Protein AF-A0A948BWL9-F1 (afdb_monomer_lite)

pLDDT: mean 72.23, std 20.87, range [37.28, 97.5]

Structure (mmCIF, N/CA/C/O backbone):
data_AF-A0A948BWL9-F1
#
_entry.id   AF-A0A948BWL9-F1
#
loop_
_atom_site.group_PDB
_atom_site.id
_atom_site.type_symbol
_atom_site.label_atom_id
_atom_site.label_alt_id
_atom_site.label_comp_id
_atom_site.label_asym_id
_atom_site.label_entity_id
_atom_site.label_seq_id
_atom_site.pdbx_PDB_ins_code
_atom_site.Cartn_x
_atom_site.Cartn_y
_atom_site.Cartn_z
_atom_site.occupancy
_atom_site.B_iso_or_equiv
_atom_site.auth_seq_id
_atom_site.auth_comp_id
_atom_site.auth_asym_id
_atom_site.auth_atom_id
_atom_site.pdbx_PDB_model_num
ATOM 1 N N . MET A 1 1 ? -75.286 30.277 -21.105 1.00 37.28 1 MET A N 1
ATOM 2 C CA . MET A 1 1 ? -73.993 29.737 -21.584 1.00 37.28 1 MET A CA 1
ATOM 3 C C . MET A 1 1 ? -72.870 30.359 -20.758 1.00 37.28 1 MET A C 1
ATOM 5 O O . MET A 1 1 ? -72.892 31.567 -20.613 1.00 37.28 1 MET A O 1
ATOM 9 N N . LYS A 1 2 ? -71.974 29.508 -20.218 1.00 41.88 2 LYS A N 1
ATOM 10 C CA . LYS A 1 2 ? -70.571 29.717 -19.756 1.00 41.88 2 LYS A CA 1
ATOM 11 C C . LYS A 1 2 ? -70.278 30.940 -18.853 1.00 41.88 2 LYS A C 1
ATOM 13 O O . LYS A 1 2 ? -70.328 32.064 -19.319 1.00 41.88 2 LYS A O 1
ATOM 18 N N . LYS A 1 3 ? -70.064 30.789 -17.534 1.00 46.94 3 LYS A N 1
ATOM 19 C CA . LYS A 1 3 ? -68.882 30.237 -16.807 1.00 46.94 3 LYS A CA 1
ATOM 20 C C . LYS A 1 3 ? -67.543 30.875 -17.211 1.00 46.94 3 LYS A C 1
ATOM 22 O O . LYS A 1 3 ? -66.990 30.481 -18.227 1.00 46.94 3 LYS A O 1
ATOM 27 N N . LEU A 1 4 ? -67.032 31.763 -16.356 1.00 46.94 4 LEU A N 1
ATOM 28 C CA . LEU A 1 4 ? -65.626 32.098 -16.046 1.00 46.94 4 LEU A CA 1
ATOM 29 C C . LEU A 1 4 ? -65.729 33.199 -14.962 1.00 46.94 4 LEU A C 1
ATOM 31 O O . LEU A 1 4 ? -66.564 34.077 -15.102 1.00 46.94 4 LEU A O 1
ATOM 35 N N . SER A 1 5 ? -65.007 33.275 -13.856 1.00 49.62 5 SER A N 1
ATOM 36 C CA . SER A 1 5 ? -63.875 32.534 -13.334 1.00 49.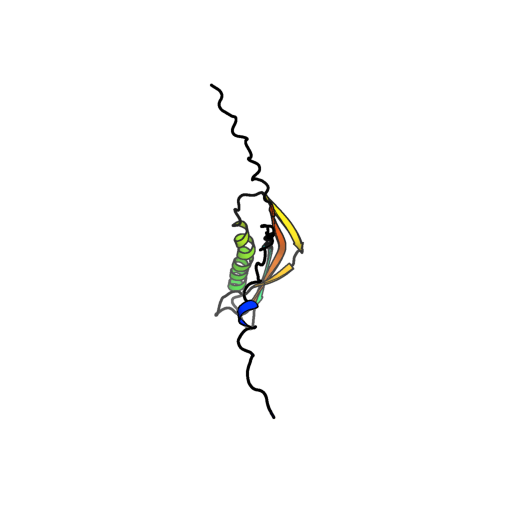62 5 SER A CA 1
ATOM 37 C C . SER A 1 5 ? -63.861 32.861 -11.831 1.00 49.62 5 SER A C 1
ATOM 39 O O . SER A 1 5 ? -63.606 33.999 -11.453 1.00 49.62 5 SER A O 1
ATOM 41 N N . LEU A 1 6 ? -64.238 31.908 -10.975 1.00 53.84 6 LEU A N 1
ATOM 42 C CA . LEU A 1 6 ? -64.257 32.064 -9.513 1.00 53.84 6 LEU A CA 1
ATOM 43 C C . LEU A 1 6 ? -63.298 31.023 -8.924 1.00 53.84 6 LEU A C 1
ATOM 45 O O . LEU A 1 6 ? -63.698 30.085 -8.248 1.00 53.84 6 LEU A O 1
ATOM 49 N N . LEU A 1 7 ? -62.028 31.128 -9.310 1.00 51.38 7 LEU A N 1
ATOM 50 C CA . LEU A 1 7 ? -60.959 30.186 -8.966 1.00 51.38 7 LEU A CA 1
ATOM 51 C C . LEU A 1 7 ? -59.658 30.960 -8.724 1.00 51.38 7 LEU A C 1
ATOM 53 O O . LEU A 1 7 ? -58.657 30.740 -9.389 1.00 51.38 7 LEU A O 1
ATOM 57 N N . ILE A 1 8 ? -59.680 31.928 -7.808 1.00 54.81 8 ILE A N 1
ATOM 58 C CA . ILE A 1 8 ? -58.440 32.570 -7.329 1.00 54.81 8 ILE A CA 1
ATOM 59 C C . ILE A 1 8 ? -58.307 32.461 -5.800 1.00 54.81 8 ILE A C 1
ATOM 61 O O . ILE A 1 8 ? -57.217 32.616 -5.263 1.00 54.81 8 ILE A O 1
ATOM 65 N N . LEU A 1 9 ? -59.368 32.082 -5.078 1.00 47.38 9 LEU A N 1
ATOM 66 C CA . LEU A 1 9 ? -59.349 32.071 -3.613 1.00 47.38 9 LEU A CA 1
ATOM 67 C C . LEU A 1 9 ? -58.953 30.756 -2.897 1.00 47.38 9 LEU A C 1
ATOM 69 O O . LEU A 1 9 ? -58.630 30.860 -1.718 1.00 47.38 9 LEU A O 1
ATOM 73 N N . PRO A 1 10 ? -58.900 29.543 -3.501 1.00 48.34 10 PRO A N 1
ATOM 74 C CA . PRO A 1 10 ? -58.528 28.352 -2.729 1.00 48.34 10 PRO A CA 1
ATOM 75 C C . PRO A 1 10 ? -57.014 28.071 -2.707 1.00 48.34 10 PRO A C 1
ATOM 77 O O . PRO A 1 10 ? -56.578 27.222 -1.941 1.00 48.34 10 PRO A O 1
ATOM 80 N N . ILE A 1 11 ? -56.200 28.766 -3.514 1.00 49.97 11 ILE A N 1
ATOM 81 C CA . ILE A 1 11 ? -54.765 28.444 -3.675 1.00 49.97 11 ILE A CA 1
ATOM 82 C C . ILE A 1 11 ? -53.906 29.051 -2.549 1.00 49.97 11 ILE A C 1
ATOM 84 O O . ILE A 1 11 ? -52.842 28.532 -2.226 1.00 49.97 11 ILE A O 1
ATOM 88 N N . LEU A 1 12 ? -54.380 30.109 -1.884 1.00 47.91 12 LEU A N 1
ATOM 89 C CA . LEU A 1 12 ? -53.647 30.759 -0.788 1.00 47.91 12 LEU A CA 1
ATOM 90 C C . LEU A 1 12 ? -53.770 30.039 0.565 1.00 47.91 12 LEU A C 1
ATOM 92 O O . LEU A 1 12 ? -53.003 30.343 1.473 1.00 47.91 12 LEU A O 1
ATOM 96 N N . LEU A 1 13 ? -54.685 29.072 0.708 1.00 46.81 13 LEU A N 1
ATOM 97 C CA . LEU A 1 13 ? -54.887 28.353 1.974 1.00 46.81 13 LEU A CA 1
ATOM 98 C C . LEU A 1 13 ? -54.080 27.044 2.078 1.00 46.81 13 LEU A C 1
ATOM 100 O O . LEU A 1 13 ? -54.077 26.409 3.127 1.00 46.81 13 LEU A O 1
ATOM 104 N N . SER A 1 14 ? -53.370 26.643 1.019 1.00 46.41 14 SER A N 1
ATOM 105 C CA . SER A 1 14 ? -52.566 25.408 0.993 1.00 46.41 14 SER A CA 1
ATOM 106 C C . SER A 1 14 ? -51.121 25.592 1.477 1.00 46.41 14 SER A C 1
ATOM 108 O O . SER A 1 14 ? -50.409 24.609 1.635 1.00 46.41 14 SER A O 1
ATOM 110 N N . LEU A 1 15 ? -50.673 26.829 1.717 1.00 49.19 15 LEU A N 1
ATOM 111 C CA . LEU A 1 15 ? -49.277 27.151 2.060 1.00 49.19 15 LEU A CA 1
ATOM 112 C C . LEU A 1 15 ? -48.961 27.113 3.568 1.00 49.19 15 LEU A C 1
ATOM 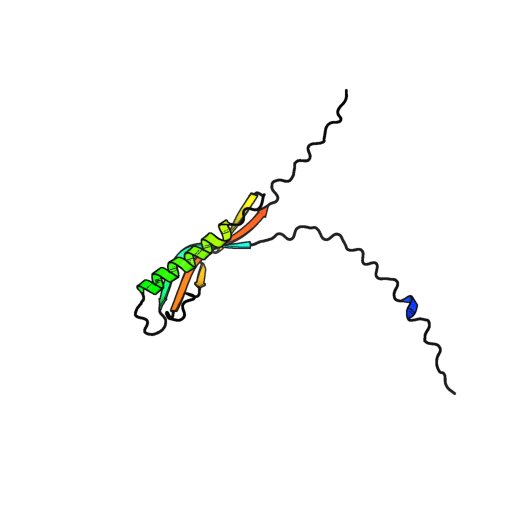114 O O . LEU A 1 15 ? -47.864 27.487 3.967 1.00 49.19 15 LEU A O 1
ATOM 118 N N . LEU A 1 16 ? -49.897 26.670 4.414 1.00 52.12 16 LEU A N 1
ATOM 119 C CA . LEU A 1 16 ? -49.776 26.745 5.879 1.00 52.12 16 LEU A CA 1
ATOM 120 C C . LEU A 1 16 ? -49.617 25.396 6.597 1.00 52.12 16 LEU A C 1
ATOM 122 O O . LEU A 1 16 ? -49.707 25.353 7.821 1.00 52.12 16 LEU A O 1
ATOM 126 N N . ILE A 1 17 ? -49.357 24.296 5.882 1.00 53.16 17 ILE A N 1
ATOM 127 C CA . ILE A 1 17 ? -49.183 22.975 6.510 1.00 53.16 17 ILE A CA 1
ATOM 128 C C . ILE A 1 17 ? -47.957 22.259 5.934 1.00 53.16 17 ILE A C 1
ATOM 130 O O . ILE A 1 17 ? -48.072 21.287 5.198 1.00 53.16 17 ILE A O 1
ATOM 134 N N . SER A 1 18 ? -46.778 22.736 6.323 1.00 46.41 18 SER A N 1
ATOM 135 C CA . SER A 1 18 ? -45.547 21.937 6.363 1.00 46.41 18 SER A CA 1
ATOM 136 C C . SER A 1 18 ? -44.744 22.358 7.592 1.00 46.41 18 SER A C 1
ATOM 138 O O . SER A 1 18 ? -43.626 22.849 7.499 1.00 46.41 18 SER A O 1
ATOM 140 N N . ALA A 1 19 ? -45.346 22.204 8.774 1.00 48.62 19 ALA A N 1
ATOM 141 C CA . ALA A 1 19 ? -44.562 22.014 9.986 1.00 48.62 19 ALA A CA 1
ATOM 142 C C . ALA A 1 19 ? -44.050 20.570 9.943 1.00 48.62 19 ALA A C 1
ATOM 144 O O . ALA A 1 19 ? -44.634 19.670 10.545 1.00 48.62 19 ALA A O 1
ATOM 145 N N . GLU A 1 20 ? -43.005 20.330 9.154 1.00 49.94 20 GLU A N 1
ATOM 146 C CA . GLU A 1 20 ? -42.200 19.134 9.337 1.00 49.94 20 GLU A CA 1
ATOM 147 C C . GLU A 1 20 ? -41.515 19.310 10.685 1.00 49.94 20 GLU A C 1
ATOM 149 O O . GLU A 1 20 ? -40.576 20.089 10.844 1.00 49.94 20 GLU A O 1
ATOM 154 N N . ALA A 1 21 ? -42.064 18.633 11.691 1.00 47.75 21 ALA A N 1
ATOM 155 C CA . ALA A 1 21 ? -41.302 18.275 12.862 1.00 47.75 21 ALA A CA 1
A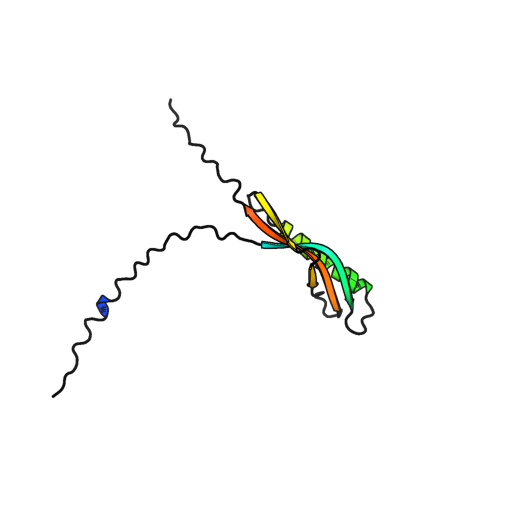TOM 156 C C . ALA A 1 21 ? -40.040 17.593 12.335 1.00 47.75 21 ALA A C 1
ATOM 158 O O . ALA A 1 21 ? -40.099 16.458 11.859 1.00 47.75 21 ALA A O 1
ATOM 159 N N . THR A 1 22 ? -38.919 18.312 12.354 1.00 48.75 22 THR A N 1
ATOM 160 C CA . THR A 1 22 ? -37.601 17.714 12.225 1.00 48.75 22 THR A CA 1
ATOM 161 C C . THR A 1 22 ? -37.506 16.744 13.384 1.00 48.75 22 THR A C 1
ATOM 163 O O . THR A 1 22 ? -37.256 17.141 14.523 1.00 48.75 22 THR A O 1
ATOM 166 N N . ALA A 1 23 ? -37.843 15.487 13.103 1.00 47.28 23 ALA A N 1
ATOM 167 C CA . ALA A 1 23 ? -37.512 14.380 13.961 1.00 47.28 23 ALA A CA 1
ATOM 168 C C . ALA A 1 23 ? -36.025 14.540 14.250 1.00 47.28 23 ALA A C 1
ATOM 170 O O . ALA A 1 23 ? -35.224 14.642 13.319 1.00 47.28 23 ALA A O 1
ATOM 171 N N . ASP A 1 24 ? -35.716 14.676 15.532 1.00 46.62 24 ASP A N 1
ATOM 172 C CA . ASP A 1 24 ? -34.373 14.667 16.079 1.00 46.62 24 ASP A CA 1
ATOM 173 C C . ASP A 1 24 ? -33.725 13.369 15.577 1.00 46.62 24 ASP A C 1
ATOM 175 O O . ASP A 1 24 ? -33.971 12.278 16.098 1.00 46.62 24 ASP A O 1
ATOM 179 N N . ALA A 1 25 ? -33.035 13.453 14.439 1.00 44.41 25 ALA A N 1
ATOM 180 C CA . ALA A 1 25 ? -32.272 12.340 13.920 1.00 44.41 25 ALA A CA 1
ATOM 181 C C . ALA A 1 25 ? -31.183 12.093 14.964 1.00 44.41 25 ALA A C 1
ATOM 183 O O . ALA A 1 25 ? -30.510 13.055 15.344 1.00 44.41 25 ALA A O 1
ATOM 184 N N . PRO A 1 26 ? -31.010 10.859 15.468 1.00 45.06 26 PRO A N 1
ATOM 185 C CA . PRO A 1 26 ? -29.952 10.602 16.425 1.00 45.06 26 PRO A CA 1
ATOM 186 C C . PRO A 1 26 ? -28.626 11.024 15.788 1.00 45.06 26 PRO A C 1
ATOM 188 O O . PRO A 1 26 ? -28.222 10.502 14.747 1.00 45.06 26 PRO A O 1
ATOM 191 N N . ALA A 1 27 ? -27.992 12.026 16.396 1.00 50.16 27 ALA A N 1
ATOM 192 C CA . ALA A 1 27 ? -26.615 12.383 16.124 1.00 50.16 27 ALA A CA 1
ATOM 193 C C . ALA A 1 27 ? -25.756 11.156 16.445 1.00 50.16 27 ALA A C 1
ATOM 195 O O . ALA A 1 27 ? -25.791 10.646 17.563 1.00 50.16 27 ALA A O 1
ATOM 196 N N . GLY A 1 28 ? -25.054 10.657 15.436 1.00 48.25 28 GLY A N 1
ATOM 197 C CA . GLY A 1 28 ? -24.273 9.430 15.524 1.00 48.25 28 GLY A CA 1
ATOM 198 C C . GLY A 1 28 ? -24.310 8.692 14.198 1.00 48.25 28 GLY A C 1
ATOM 199 O O . GLY A 1 28 ? -24.831 7.585 14.107 1.00 48.25 28 GLY A O 1
ATOM 200 N N . GLN A 1 29 ? -23.805 9.328 13.139 1.00 47.19 29 GLN A N 1
ATOM 201 C CA . GLN A 1 29 ? -23.338 8.538 12.009 1.00 47.19 29 GLN A CA 1
ATOM 202 C C . GLN A 1 29 ? -22.080 7.839 12.520 1.00 47.19 29 GLN A C 1
ATOM 204 O O . GLN A 1 29 ? -21.093 8.513 12.794 1.00 47.19 29 GLN A O 1
ATOM 209 N N . ASP A 1 30 ? -22.152 6.525 12.734 1.00 57.81 30 ASP A N 1
ATOM 210 C CA . ASP A 1 30 ? -20.978 5.697 13.003 1.00 57.81 30 ASP A CA 1
ATOM 211 C C . ASP A 1 30 ? -20.002 5.891 11.832 1.00 57.81 30 ASP A C 1
ATOM 213 O O . ASP A 1 30 ? -20.148 5.257 10.783 1.00 57.81 30 ASP A O 1
ATOM 217 N N . GLU A 1 31 ? -19.044 6.807 11.967 1.00 65.38 31 GLU A N 1
ATOM 218 C CA . GLU A 1 31 ? -18.036 7.036 10.941 1.00 65.38 31 GLU A CA 1
ATOM 219 C C . GLU A 1 31 ? -17.108 5.820 10.929 1.00 65.38 31 GLU A C 1
ATOM 221 O O . GLU A 1 31 ? -16.294 5.592 11.826 1.00 65.38 31 GLU A O 1
ATOM 226 N N . THR A 1 32 ? -17.327 4.946 9.947 1.00 71.62 32 THR A N 1
ATOM 227 C CA . THR A 1 32 ? -16.493 3.769 9.726 1.00 71.62 32 THR A CA 1
ATOM 228 C C . THR A 1 32 ? -15.490 4.069 8.630 1.00 71.62 32 THR A C 1
ATOM 230 O O . THR A 1 32 ? -15.873 4.209 7.466 1.00 71.62 32 THR A O 1
ATOM 233 N N . GLU A 1 33 ? -14.210 4.102 8.981 1.00 80.94 33 GLU A N 1
ATOM 234 C CA . GLU A 1 33 ? -13.128 4.339 8.030 1.00 80.94 33 GLU A CA 1
ATOM 235 C C . GLU A 1 33 ? -12.448 3.023 7.635 1.00 80.94 33 GLU A C 1
ATOM 237 O O . GLU A 1 33 ? -12.283 2.115 8.455 1.00 80.94 33 GLU A O 1
ATOM 242 N N . LYS A 1 34 ? -12.064 2.895 6.360 1.00 86.38 34 LYS A N 1
ATOM 243 C CA . LYS A 1 34 ? -11.301 1.743 5.869 1.00 86.38 34 LYS A CA 1
ATOM 244 C C . LYS A 1 34 ? -9.814 2.020 5.962 1.00 86.38 34 LYS A C 1
ATOM 246 O O . LYS A 1 34 ? -9.356 3.005 5.409 1.00 86.38 34 LYS A O 1
ATOM 251 N N . VAL A 1 35 ? -9.075 1.097 6.561 1.00 88.19 35 VAL A N 1
ATOM 252 C CA . VAL A 1 35 ? -7.625 1.194 6.743 1.00 88.19 35 VAL A CA 1
ATOM 253 C C . VAL A 1 35 ? -6.946 -0.014 6.124 1.00 88.19 35 VAL A C 1
ATOM 255 O O . VAL A 1 35 ? -7.427 -1.139 6.264 1.00 88.19 35 VAL A O 1
ATOM 258 N N . PHE A 1 36 ? -5.804 0.205 5.477 1.00 91.56 36 PHE A N 1
ATOM 259 C CA . PHE A 1 36 ? -4.975 -0.862 4.929 1.00 91.56 36 PHE A CA 1
ATOM 260 C C . PHE A 1 36 ? -3.642 -0.922 5.664 1.00 91.56 36 PHE A C 1
ATOM 262 O O . PHE A 1 36 ? -2.931 0.074 5.734 1.00 91.56 36 PHE A O 1
ATOM 269 N N . ILE A 1 37 ? -3.283 -2.095 6.186 1.00 92.06 37 ILE A N 1
ATOM 270 C CA . ILE A 1 37 ? -1.942 -2.339 6.729 1.00 92.06 37 ILE A CA 1
ATOM 271 C C . ILE A 1 37 ? -1.179 -3.191 5.724 1.00 92.06 37 ILE A C 1
ATOM 273 O O . ILE A 1 37 ? -1.480 -4.371 5.531 1.00 92.06 37 ILE A O 1
ATOM 277 N N . VAL A 1 38 ? -0.197 -2.585 5.065 1.00 94.75 38 VAL A N 1
ATOM 278 C CA . VAL A 1 38 ? 0.612 -3.251 4.041 1.00 94.75 38 VAL A CA 1
ATOM 279 C C . VAL A 1 38 ? 1.617 -4.214 4.672 1.00 94.75 38 VAL A C 1
ATOM 281 O O . VAL A 1 38 ? 2.356 -3.853 5.584 1.00 94.75 38 VAL A O 1
ATOM 284 N N . SER A 1 39 ? 1.676 -5.432 4.134 1.00 94.50 39 SER A N 1
ATOM 285 C CA . SER A 1 39 ? 2.623 -6.489 4.519 1.00 94.50 39 SER A CA 1
ATOM 286 C C . SER A 1 39 ? 3.634 -6.833 3.419 1.00 94.50 39 SER A C 1
ATOM 288 O O . SER A 1 39 ? 4.669 -7.435 3.701 1.00 94.50 39 SER A O 1
ATOM 290 N N . GLY A 1 40 ? 3.374 -6.434 2.172 1.00 95.94 40 GLY A N 1
ATOM 291 C CA . GLY A 1 40 ? 4.284 -6.648 1.051 1.00 95.94 40 GLY A CA 1
ATOM 292 C C . GLY A 1 40 ? 3.908 -5.823 -0.173 1.00 95.94 40 GLY A C 1
ATOM 293 O O . GLY A 1 40 ? 2.831 -5.234 -0.232 1.00 95.94 40 GLY A O 1
ATOM 294 N N . TYR A 1 41 ? 4.807 -5.771 -1.153 1.00 97.06 41 TYR A N 1
ATOM 295 C CA . TYR A 1 41 ? 4.564 -5.091 -2.420 1.00 97.06 41 TYR A CA 1
ATOM 296 C C . TYR A 1 41 ? 5.424 -5.670 -3.543 1.00 97.06 41 TYR A C 1
ATOM 298 O O . TYR A 1 41 ? 6.513 -6.200 -3.302 1.00 97.06 41 TYR A O 1
ATOM 306 N N . ARG A 1 42 ? 4.948 -5.537 -4.780 1.00 96.12 42 ARG A N 1
ATOM 307 C CA . ARG A 1 42 ? 5.714 -5.839 -5.991 1.00 96.12 42 ARG A CA 1
ATOM 308 C C . ARG A 1 42 ? 5.438 -4.797 -7.061 1.00 96.12 42 ARG A C 1
ATOM 310 O O . ARG A 1 42 ? 4.305 -4.350 -7.222 1.00 96.12 42 ARG A O 1
ATOM 317 N N . TYR A 1 43 ? 6.478 -4.441 -7.795 1.00 95.75 43 TYR A N 1
ATOM 318 C CA . TYR A 1 43 ? 6.345 -3.659 -9.008 1.00 95.75 43 TYR A CA 1
ATOM 319 C C . TYR A 1 43 ? 6.165 -4.589 -10.212 1.00 95.75 43 TYR A C 1
ATOM 321 O O . TYR A 1 43 ? 6.958 -5.510 -10.408 1.00 95.75 43 TYR A O 1
ATOM 329 N N . GLU A 1 44 ? 5.134 -4.338 -11.014 1.00 94.06 44 GLU A N 1
ATOM 330 C CA . GLU A 1 44 ? 4.899 -4.991 -12.299 1.00 94.06 44 GLU A CA 1
ATOM 331 C C . GLU A 1 44 ? 5.238 -3.997 -13.424 1.00 94.06 44 GLU A C 1
ATOM 333 O O . GLU A 1 44 ? 4.474 -3.059 -13.671 1.00 94.06 44 GLU A O 1
ATOM 338 N N . PRO A 1 45 ? 6.404 -4.138 -14.090 1.00 92.38 45 PRO A N 1
ATOM 339 C CA . PRO A 1 45 ? 6.828 -3.202 -15.125 1.00 92.38 45 PRO A CA 1
ATOM 340 C C . PRO A 1 45 ? 5.893 -3.227 -16.335 1.00 92.38 45 PRO A C 1
ATOM 342 O O . PRO A 1 45 ? 5.517 -4.292 -16.821 1.00 92.38 45 PRO A O 1
ATOM 345 N N . GLY A 1 46 ? 5.577 -2.048 -16.868 1.00 88.19 46 GLY A N 1
ATOM 346 C CA . GLY A 1 46 ? 4.845 -1.903 -18.123 1.00 88.19 46 GLY A CA 1
ATOM 347 C C . GLY A 1 46 ? 5.791 -1.670 -19.302 1.00 88.19 46 GLY A C 1
ATOM 348 O O . GLY A 1 46 ? 6.696 -0.844 -19.217 1.00 88.19 46 GLY A O 1
ATOM 349 N N . GLY A 1 47 ? 5.563 -2.351 -20.428 1.00 83.75 47 GLY A N 1
ATOM 350 C CA . GLY A 1 47 ? 6.354 -2.170 -21.655 1.00 83.75 47 GLY A CA 1
ATOM 351 C C . GLY A 1 47 ? 7.841 -2.530 -21.499 1.00 83.75 47 GLY A C 1
ATOM 352 O O . GLY A 1 47 ? 8.202 -3.382 -20.693 1.00 83.75 47 GLY A O 1
ATOM 353 N N . ASP A 1 48 ? 8.715 -1.861 -22.259 1.00 76.44 48 ASP A N 1
ATOM 354 C CA . ASP A 1 48 ? 10.167 -2.129 -22.289 1.00 76.44 48 ASP A CA 1
ATOM 355 C C . ASP A 1 48 ? 10.961 -1.347 -21.218 1.00 76.44 48 ASP A C 1
ATOM 357 O O . ASP A 1 48 ? 12.080 -0.867 -21.447 1.00 76.44 48 ASP A O 1
ATOM 361 N N . VAL A 1 49 ? 10.381 -1.158 -20.032 1.00 76.25 49 VAL A N 1
ATOM 362 C CA . VAL A 1 49 ? 10.996 -0.357 -18.966 1.00 76.25 49 VAL A CA 1
ATOM 363 C C . VAL A 1 49 ? 12.179 -1.099 -18.340 1.00 76.25 49 VAL A C 1
ATOM 365 O O . VAL A 1 49 ? 12.034 -2.135 -17.701 1.00 76.25 49 VAL A O 1
ATOM 368 N N . LYS A 1 50 ? 13.374 -0.510 -18.467 1.00 77.12 50 LYS A N 1
ATOM 369 C CA . LYS A 1 50 ? 14.630 -1.050 -17.908 1.00 77.12 50 LYS A CA 1
ATOM 370 C C . LYS A 1 50 ? 14.912 -0.624 -16.463 1.00 77.12 50 LYS A C 1
ATOM 372 O O . LYS A 1 50 ? 15.850 -1.121 -15.853 1.00 77.12 50 LYS A O 1
ATOM 377 N N . GLN A 1 51 ? 14.140 0.318 -15.921 1.00 83.94 51 GLN A N 1
ATOM 378 C CA . GLN A 1 51 ? 14.365 0.916 -14.598 1.00 83.94 51 GLN A CA 1
ATOM 379 C C . GLN A 1 51 ? 13.561 0.189 -13.508 1.00 83.94 51 GLN A C 1
ATOM 381 O O . GLN A 1 51 ? 12.792 0.803 -12.768 1.00 83.94 51 GLN A O 1
ATOM 386 N N . THR A 1 52 ? 13.715 -1.133 -13.422 1.00 88.75 52 THR A N 1
ATOM 387 C CA . THR A 1 52 ? 12.967 -1.980 -12.477 1.00 88.75 52 THR A CA 1
ATOM 388 C C . THR A 1 52 ? 13.238 -1.613 -11.023 1.00 88.75 52 THR A C 1
ATOM 390 O O . THR A 1 52 ? 12.308 -1.582 -10.224 1.00 88.75 52 THR A O 1
ATOM 393 N N . ASP A 1 53 ? 14.478 -1.253 -10.692 1.00 92.12 53 ASP A N 1
ATOM 394 C CA . ASP A 1 53 ? 14.873 -0.911 -9.320 1.00 92.12 53 ASP A CA 1
ATOM 395 C C . ASP A 1 53 ? 14.230 0.401 -8.853 1.00 92.12 53 ASP A C 1
ATOM 397 O O . ASP A 1 53 ? 13.758 0.511 -7.720 1.00 92.12 53 ASP A O 1
ATOM 401 N N . VAL A 1 54 ? 14.151 1.388 -9.752 1.00 92.06 54 VAL A N 1
ATOM 402 C CA . VAL A 1 54 ? 13.465 2.663 -9.493 1.00 92.06 54 VAL A CA 1
ATOM 403 C C . VAL A 1 54 ? 11.972 2.415 -9.283 1.00 92.06 54 VAL A C 1
ATOM 405 O O . VAL A 1 54 ? 11.393 2.950 -8.338 1.00 92.06 54 VAL A O 1
ATOM 408 N N . GLY A 1 55 ? 11.362 1.565 -10.115 1.00 93.50 55 GLY A N 1
ATOM 409 C CA . GLY A 1 55 ? 9.953 1.191 -9.979 1.00 93.50 55 GLY A CA 1
ATOM 410 C C . GLY A 1 55 ? 9.658 0.445 -8.689 1.00 93.50 55 GLY A C 1
ATOM 411 O O . GLY A 1 55 ? 8.705 0.790 -7.996 1.00 93.50 55 GLY A O 1
ATOM 412 N N . GLN A 1 56 ? 10.519 -0.494 -8.301 1.00 95.06 56 GLN A N 1
ATOM 413 C CA . GLN A 1 56 ? 10.387 -1.220 -7.041 1.00 95.06 56 GLN A CA 1
ATOM 414 C C . GLN A 1 56 ? 10.502 -0.281 -5.832 1.00 95.06 56 GLN A C 1
ATOM 416 O O . GLN A 1 56 ? 9.691 -0.367 -4.911 1.00 95.06 56 GLN A O 1
ATOM 421 N N . SER A 1 57 ? 11.463 0.646 -5.841 1.00 94.69 57 SER A N 1
ATOM 422 C CA . SER A 1 57 ? 11.645 1.630 -4.764 1.00 94.69 57 SER A CA 1
ATOM 423 C C . SER A 1 57 ? 10.440 2.570 -4.623 1.00 94.69 57 SER A C 1
ATOM 425 O O . SER A 1 57 ? 9.909 2.780 -3.525 1.00 94.69 57 SER A O 1
ATOM 427 N N . LEU A 1 58 ? 9.951 3.094 -5.751 1.00 94.69 58 LEU A N 1
ATOM 428 C CA . LEU A 1 58 ? 8.773 3.953 -5.772 1.00 94.69 58 LEU A CA 1
ATOM 429 C C . LEU A 1 58 ? 7.523 3.189 -5.323 1.00 94.69 58 LEU A C 1
ATOM 431 O O . LEU A 1 58 ? 6.770 3.694 -4.494 1.00 94.69 58 LEU A O 1
ATOM 435 N N . CYS A 1 59 ? 7.348 1.951 -5.785 1.00 95.56 59 CYS A N 1
ATOM 436 C CA . CYS A 1 59 ? 6.259 1.078 -5.361 1.00 95.56 59 CYS A CA 1
ATOM 437 C C . CYS A 1 59 ? 6.261 0.862 -3.839 1.00 95.56 59 CYS A C 1
ATOM 439 O O . CYS A 1 59 ? 5.236 1.060 -3.187 1.00 95.56 59 CYS A O 1
ATOM 441 N N . GLY A 1 60 ? 7.427 0.591 -3.243 1.00 95.00 60 GLY A N 1
ATOM 442 C CA . GLY A 1 60 ? 7.562 0.479 -1.788 1.00 95.00 60 GLY A CA 1
ATOM 443 C C . GLY A 1 60 ? 7.138 1.745 -1.044 1.00 95.00 60 GLY A C 1
ATOM 444 O O . GLY A 1 60 ? 6.446 1.668 -0.030 1.00 95.00 60 GLY A O 1
ATOM 445 N N . THR A 1 61 ? 7.479 2.916 -1.582 1.00 94.19 61 THR A N 1
ATOM 446 C CA . THR A 1 61 ? 7.086 4.211 -1.004 1.00 94.19 61 THR A CA 1
ATOM 447 C C . THR A 1 61 ? 5.570 4.414 -1.071 1.00 94.19 61 THR A C 1
ATOM 449 O O . THR A 1 61 ? 4.954 4.805 -0.079 1.00 94.19 61 THR A O 1
ATOM 452 N N . ARG A 1 62 ? 4.951 4.113 -2.221 1.00 93.25 62 ARG A N 1
ATOM 453 C CA . ARG A 1 62 ? 3.502 4.252 -2.439 1.00 93.25 62 ARG A CA 1
ATOM 454 C C . ARG A 1 62 ? 2.701 3.293 -1.561 1.00 93.25 62 ARG A C 1
ATOM 456 O O . ARG A 1 62 ? 1.752 3.729 -0.917 1.00 93.25 62 ARG A O 1
ATOM 463 N N . CYS A 1 63 ? 3.103 2.026 -1.477 1.00 94.00 63 CYS A N 1
ATOM 464 C CA . CYS A 1 63 ? 2.428 1.068 -0.608 1.00 94.00 63 CYS A CA 1
ATOM 465 C C . CYS A 1 63 ? 2.606 1.414 0.872 1.00 94.00 63 CYS A C 1
ATOM 467 O O . CYS A 1 63 ? 1.649 1.331 1.630 1.00 94.00 63 CYS A O 1
ATOM 469 N N . ASN A 1 64 ? 3.792 1.853 1.303 1.00 92.12 64 ASN A N 1
ATOM 470 C CA . ASN A 1 64 ? 3.991 2.223 2.704 1.00 92.12 64 ASN A CA 1
ATOM 471 C C . ASN A 1 64 ? 3.118 3.418 3.130 1.00 92.12 64 ASN A C 1
ATOM 473 O O . ASN A 1 64 ? 2.651 3.449 4.266 1.00 92.12 64 ASN A O 1
ATOM 477 N N . ALA A 1 65 ? 2.852 4.367 2.225 1.00 89.69 65 ALA A N 1
ATOM 478 C CA . ALA A 1 65 ? 1.970 5.503 2.503 1.00 89.69 65 ALA A CA 1
ATOM 479 C C . ALA A 1 65 ? 0.538 5.070 2.876 1.00 89.69 65 ALA A C 1
ATOM 481 O O . ALA A 1 65 ? -0.048 5.662 3.779 1.00 89.69 65 ALA A O 1
ATOM 482 N N . LEU A 1 66 ? 0.026 3.976 2.288 1.00 88.56 66 LEU A N 1
ATOM 483 C CA . LEU A 1 66 ? -1.300 3.434 2.627 1.00 88.56 66 LEU A CA 1
ATOM 484 C C . LEU A 1 66 ? -1.439 3.074 4.113 1.00 88.56 66 LEU A C 1
ATOM 486 O O . LEU A 1 66 ? -2.526 3.200 4.669 1.00 88.56 66 LEU A O 1
ATOM 490 N N . SER A 1 67 ? -0.351 2.640 4.755 1.00 83.44 67 SER A N 1
ATOM 491 C CA . SER A 1 67 ? -0.347 2.283 6.178 1.00 83.44 67 SER A CA 1
ATOM 492 C C . SER A 1 67 ? -0.250 3.502 7.106 1.00 83.44 67 SER A C 1
ATOM 494 O O . SER A 1 67 ? -0.621 3.404 8.273 1.00 83.44 67 SER A O 1
ATOM 496 N N . VAL A 1 68 ? 0.294 4.629 6.629 1.00 67.94 68 VAL A N 1
ATOM 497 C CA . VAL A 1 68 ? 0.607 5.810 7.458 1.00 67.94 68 VAL A CA 1
ATOM 498 C C . VAL A 1 68 ? -0.526 6.831 7.456 1.00 67.94 68 VAL A C 1
ATOM 500 O O . VAL A 1 68 ? -0.767 7.443 8.496 1.00 67.94 68 VAL A O 1
ATOM 503 N N . ASP A 1 69 ? -1.250 6.981 6.344 1.00 61.44 69 ASP A N 1
ATOM 504 C CA . ASP A 1 69 ? -2.326 7.976 6.221 1.00 61.44 69 ASP A CA 1
ATOM 505 C C . ASP A 1 69 ? -3.400 7.825 7.320 1.00 61.44 69 ASP A C 1
ATOM 507 O O . ASP A 1 69 ? -3.927 8.821 7.813 1.00 61.44 69 ASP A O 1
ATOM 511 N N . TYR A 1 70 ? -3.640 6.601 7.799 1.00 55.12 70 TYR A N 1
ATOM 512 C CA . TYR A 1 70 ? -4.697 6.292 8.769 1.00 55.12 70 TYR A CA 1
ATOM 513 C C . TYR A 1 70 ? -4.267 6.280 10.241 1.00 55.12 70 TYR A C 1
ATOM 515 O O . TYR A 1 70 ? -5.114 6.310 11.132 1.00 55.12 70 TYR A O 1
ATOM 523 N N . LEU A 1 71 ? -2.963 6.281 10.540 1.00 55.03 71 LEU A N 1
ATOM 524 C CA . LEU A 1 71 ? -2.493 6.421 11.927 1.00 55.03 71 LEU A CA 1
ATOM 525 C C . LEU A 1 71 ? -2.716 7.843 12.482 1.00 55.03 71 LEU A C 1
ATOM 527 O O . LEU A 1 71 ? -2.528 8.065 13.676 1.00 55.03 71 LEU A O 1
ATOM 531 N N . ASN A 1 72 ? -3.140 8.791 11.637 1.00 52.69 72 ASN A N 1
ATOM 532 C CA . ASN A 1 72 ? -3.434 10.176 12.010 1.00 52.69 72 ASN A CA 1
ATOM 533 C C . ASN A 1 72 ? -4.843 10.406 12.587 1.00 52.69 72 ASN A C 1
ATOM 535 O O . ASN A 1 72 ? -5.162 11.542 12.936 1.00 52.69 72 ASN A O 1
ATOM 539 N N . TYR A 1 73 ? -5.677 9.373 12.751 1.00 52.81 73 TYR A N 1
ATOM 540 C CA . TYR A 1 73 ? -6.945 9.500 13.480 1.00 52.81 73 TYR A CA 1
ATOM 541 C C . TYR A 1 73 ? -6.693 9.570 15.001 1.00 52.81 73 TYR A C 1
ATOM 543 O O . TYR A 1 73 ? -6.873 8.608 15.747 1.00 52.81 73 TYR A O 1
ATOM 551 N N . THR A 1 74 ? -6.237 10.725 15.490 1.00 54.25 74 THR A N 1
ATOM 552 C CA . THR A 1 74 ? -6.192 11.054 16.925 1.00 54.25 74 THR A CA 1
ATOM 553 C C . THR A 1 74 ? -7.476 11.762 17.340 1.00 54.25 74 THR A C 1
ATOM 555 O O . THR A 1 74 ? -7.454 12.925 17.744 1.00 54.25 74 THR A O 1
ATOM 558 N N . GLU A 1 75 ? -8.611 11.081 17.222 1.00 57.38 75 GLU A N 1
ATOM 559 C CA . GLU A 1 75 ? -9.844 11.565 17.838 1.00 57.38 75 GLU A CA 1
ATOM 560 C C . GLU A 1 75 ? -9.896 11.172 19.324 1.00 57.38 75 GLU A C 1
ATOM 562 O O . GLU A 1 75 ? -9.459 10.077 19.697 1.00 57.38 75 GLU A O 1
ATOM 567 N N . PRO A 1 76 ? -10.403 12.050 20.210 1.00 57.41 76 PRO A N 1
ATOM 568 C CA . PRO A 1 76 ? -10.587 11.719 21.616 1.00 57.41 76 PRO A CA 1
ATOM 569 C C . PRO A 1 76 ? -11.644 10.612 21.767 1.00 57.41 76 PRO A C 1
ATOM 571 O O . PRO A 1 76 ? -12.838 10.839 21.615 1.00 57.41 76 PRO A O 1
ATOM 574 N N . GLY A 1 77 ? -11.195 9.401 22.090 1.00 62.50 77 GLY A N 1
ATOM 575 C CA . GLY A 1 77 ? -12.037 8.211 22.201 1.00 62.50 77 GLY A CA 1
ATOM 576 C C . GLY A 1 77 ? -11.190 6.941 22.159 1.00 62.50 77 GLY A C 1
ATOM 577 O O . GLY A 1 77 ? -9.987 6.985 21.909 1.00 62.50 77 GLY A O 1
ATOM 578 N N . GLY A 1 78 ? -11.793 5.788 22.443 1.00 66.12 78 GLY A N 1
ATOM 579 C CA . GLY A 1 78 ? -11.118 4.503 22.252 1.00 66.12 78 GLY A CA 1
ATOM 580 C C . GLY A 1 78 ? -11.460 3.952 20.872 1.00 66.12 78 GLY A C 1
ATOM 581 O O . GLY A 1 78 ? -12.633 3.750 20.568 1.00 66.12 78 GLY A O 1
ATOM 582 N N . TRP A 1 79 ? -10.465 3.678 20.036 1.00 74.88 79 TRP A N 1
ATOM 583 C CA . TRP A 1 79 ? -10.682 3.119 18.701 1.00 74.88 79 TRP A CA 1
ATOM 584 C C . TRP A 1 79 ? -10.655 1.590 18.720 1.00 74.88 79 TRP A C 1
ATOM 586 O O . TRP A 1 79 ? -9.972 0.956 19.527 1.00 74.88 79 TRP A O 1
ATOM 596 N N . ARG A 1 80 ? -11.417 0.979 17.809 1.00 77.94 80 ARG A N 1
ATOM 597 C CA . ARG A 1 80 ? -11.378 -0.463 17.555 1.00 77.94 80 ARG A CA 1
ATOM 598 C C . ARG A 1 80 ? -11.141 -0.715 16.075 1.00 77.94 80 ARG A C 1
ATOM 600 O O . ARG A 1 80 ? -11.944 -0.297 15.248 1.00 77.94 80 ARG A O 1
ATOM 607 N N . MET A 1 81 ? -10.082 -1.458 15.764 1.00 84.88 81 MET A N 1
ATOM 608 C CA . MET A 1 81 ? -9.835 -1.990 14.423 1.00 84.88 81 MET A CA 1
ATOM 609 C C . MET A 1 81 ? -10.445 -3.384 14.295 1.00 84.88 81 MET A C 1
ATOM 611 O O . MET A 1 81 ? -10.197 -4.261 15.124 1.00 84.88 81 MET A O 1
ATOM 615 N N . ILE A 1 82 ? -11.236 -3.595 13.249 1.00 87.19 82 ILE A N 1
ATOM 616 C CA . ILE A 1 82 ? -11.837 -4.887 12.914 1.00 87.19 82 ILE A CA 1
ATOM 617 C C . ILE A 1 82 ? -11.241 -5.331 11.584 1.00 87.19 82 ILE A C 1
ATOM 619 O O . ILE A 1 82 ? -11.454 -4.666 10.575 1.00 87.19 82 ILE A O 1
ATOM 623 N N . LYS A 1 83 ? -10.496 -6.442 11.576 1.00 90.56 83 LYS A N 1
ATOM 624 C CA . LYS A 1 83 ? -9.950 -7.008 10.336 1.00 90.56 83 LYS A CA 1
ATOM 625 C C . LYS A 1 83 ? -11.096 -7.527 9.465 1.00 90.56 83 LYS A C 1
ATOM 627 O O . LYS A 1 83 ? -11.919 -8.310 9.934 1.00 90.56 83 LYS A O 1
ATOM 632 N N . VAL A 1 84 ? -11.134 -7.079 8.217 1.00 93.50 84 VAL A N 1
ATOM 633 C CA . VAL A 1 84 ? -12.151 -7.410 7.209 1.00 93.50 84 VAL A CA 1
ATOM 634 C C . VAL A 1 84 ? -11.619 -8.427 6.210 1.00 93.50 84 VAL A C 1
ATOM 636 O O . VAL A 1 84 ? -12.331 -9.362 5.853 1.00 93.50 84 VAL A O 1
ATOM 639 N N . ALA A 1 85 ? -10.370 -8.266 5.774 1.00 93.81 85 ALA A N 1
ATOM 640 C CA . ALA A 1 85 ? -9.730 -9.161 4.818 1.00 93.81 85 ALA A CA 1
ATOM 641 C C . ALA A 1 85 ? -8.236 -9.322 5.125 1.00 93.81 85 ALA A C 1
ATOM 643 O O . ALA A 1 85 ? -7.608 -8.429 5.692 1.00 93.81 85 ALA A O 1
ATOM 644 N N . ASP A 1 86 ? -7.686 -10.476 4.749 1.00 95.31 86 ASP A N 1
ATOM 645 C CA . ASP 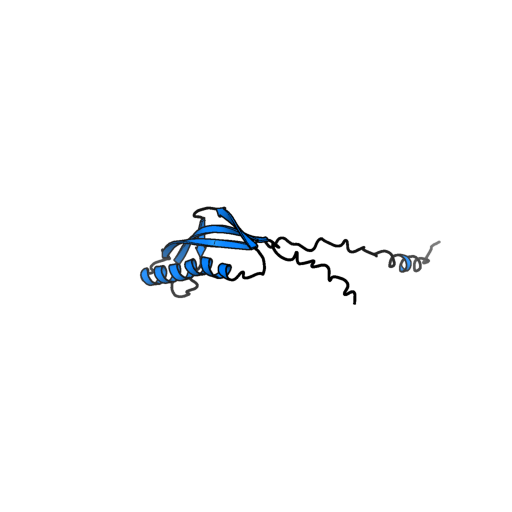A 1 86 ? -6.260 -10.801 4.837 1.00 95.31 86 ASP A CA 1
ATOM 646 C C . ASP A 1 86 ? -5.639 -10.765 3.438 1.00 95.31 86 ASP A C 1
ATOM 648 O O . ASP A 1 86 ? -6.253 -11.271 2.494 1.00 95.31 86 ASP A O 1
ATOM 652 N N . LYS A 1 87 ? -4.429 -10.205 3.316 1.00 94.44 87 LYS A N 1
ATOM 653 C CA . LYS A 1 87 ? -3.595 -10.266 2.095 1.00 94.44 87 LYS A CA 1
ATOM 654 C C . LYS A 1 87 ? -4.314 -9.855 0.805 1.00 94.44 87 LYS A C 1
ATOM 656 O O . LYS A 1 87 ? -4.135 -10.467 -0.248 1.00 94.44 87 LYS A O 1
ATOM 661 N N . ARG A 1 88 ? -5.129 -8.808 0.873 1.00 95.56 88 ARG A N 1
ATOM 662 C CA . ARG A 1 88 ? -5.771 -8.213 -0.295 1.00 95.56 88 ARG A CA 1
ATO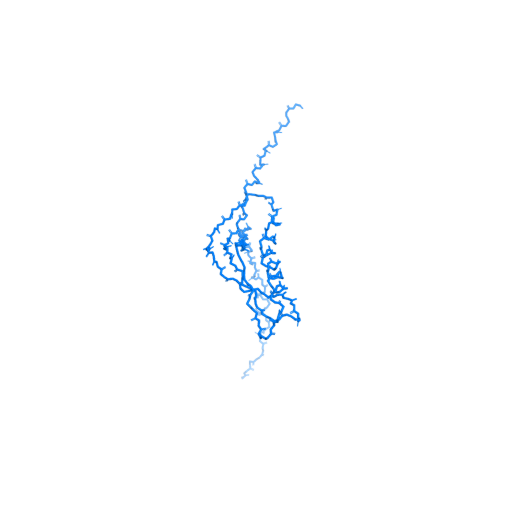M 663 C C . ARG A 1 88 ? -4.710 -7.593 -1.202 1.00 95.56 88 ARG A C 1
ATOM 665 O O . ARG A 1 88 ? -3.861 -6.845 -0.726 1.00 95.56 88 ARG A O 1
ATOM 672 N N . GLU A 1 89 ? -4.788 -7.875 -2.499 1.00 96.94 89 GLU A N 1
ATOM 673 C CA . GLU A 1 89 ? -3.983 -7.173 -3.499 1.00 96.94 89 GLU A CA 1
ATOM 674 C C . GLU A 1 89 ? -4.668 -5.860 -3.893 1.00 96.94 89 GLU A C 1
ATOM 676 O O . GLU A 1 89 ? -5.864 -5.832 -4.201 1.00 96.94 89 GLU A O 1
ATOM 681 N N . LEU A 1 90 ? -3.912 -4.767 -3.848 1.00 95.12 90 LEU A N 1
ATOM 682 C CA . LEU A 1 90 ? -4.339 -3.427 -4.224 1.00 95.12 90 LEU A CA 1
ATOM 683 C C . LEU A 1 90 ? -3.417 -2.913 -5.323 1.00 95.12 90 LEU A C 1
ATOM 685 O O . LEU A 1 90 ? -2.209 -2.811 -5.112 1.00 95.12 90 LEU A O 1
ATOM 689 N N . THR A 1 91 ? -3.986 -2.554 -6.467 1.00 96.31 91 THR A N 1
ATOM 690 C CA . THR A 1 91 ? -3.250 -1.862 -7.526 1.00 96.31 91 THR A CA 1
ATOM 691 C C . THR A 1 91 ? -3.174 -0.376 -7.195 1.00 96.31 91 THR A C 1
ATOM 693 O O . THR A 1 91 ? -4.197 0.280 -6.992 1.00 96.31 91 THR A O 1
ATOM 696 N N . VAL A 1 92 ? -1.957 0.154 -7.132 1.00 93.00 92 VAL A N 1
ATOM 697 C CA . VAL A 1 92 ? -1.656 1.552 -6.829 1.00 93.00 92 VAL A CA 1
ATOM 698 C C . VAL A 1 92 ? -0.828 2.136 -7.962 1.00 93.00 92 VAL A C 1
ATOM 700 O O . VAL A 1 92 ? 0.157 1.547 -8.408 1.00 93.00 92 VAL A O 1
ATOM 703 N N . ASP A 1 93 ? -1.213 3.329 -8.404 1.00 90.19 93 ASP A N 1
ATOM 704 C CA . ASP A 1 93 ? -0.459 4.066 -9.410 1.00 90.19 93 ASP A CA 1
ATOM 705 C C . ASP A 1 93 ? 0.874 4.573 -8.829 1.00 90.19 93 ASP A C 1
ATOM 707 O O . ASP A 1 93 ? 0.950 5.087 -7.697 1.00 90.19 93 ASP A O 1
ATOM 711 N N . LEU A 1 94 ? 1.941 4.435 -9.619 1.00 89.69 94 LEU A N 1
ATOM 712 C CA . LEU A 1 94 ? 3.269 4.948 -9.281 1.00 89.69 94 LEU A CA 1
ATOM 713 C C . LEU A 1 94 ? 3.313 6.483 -9.219 1.00 89.69 94 LEU A C 1
ATOM 715 O O . LEU A 1 94 ? 4.218 7.043 -8.603 1.00 89.69 94 LEU A O 1
ATOM 719 N N . ASN A 1 95 ? 2.348 7.156 -9.839 1.00 88.12 95 ASN A N 1
ATOM 720 C CA . ASN A 1 95 ? 2.254 8.591 -10.070 1.00 88.12 95 ASN A CA 1
ATOM 721 C C . ASN A 1 95 ? 3.525 9.154 -10.718 1.00 88.12 95 ASN A C 1
ATOM 723 O O . ASN A 1 95 ? 4.014 10.220 -10.340 1.00 88.12 95 ASN A O 1
ATOM 727 N N . ASN A 1 96 ? 4.086 8.424 -11.687 1.00 86.44 96 ASN A N 1
ATOM 728 C CA . ASN A 1 96 ? 5.306 8.813 -12.384 1.00 86.44 96 ASN A CA 1
ATOM 729 C C . ASN A 1 96 ? 5.101 8.778 -13.907 1.00 86.44 96 ASN A C 1
ATOM 731 O O . ASN A 1 96 ? 4.984 7.698 -14.480 1.00 86.44 96 ASN A O 1
ATOM 735 N N . PRO A 1 97 ? 5.119 9.935 -14.593 1.00 87.88 97 PRO A N 1
ATOM 736 C CA . PRO A 1 97 ? 4.872 9.993 -16.034 1.00 87.88 97 PRO A CA 1
ATOM 737 C C . PRO A 1 97 ? 6.002 9.389 -16.885 1.00 87.88 97 PRO A C 1
ATOM 739 O O . PRO A 1 97 ? 5.821 9.186 -18.082 1.00 87.88 97 PRO A O 1
ATOM 742 N N . PHE A 1 98 ? 7.169 9.115 -16.299 1.00 88.19 98 PHE A N 1
ATOM 743 C CA . PHE A 1 98 ? 8.340 8.576 -16.995 1.00 88.19 98 PHE A CA 1
ATOM 744 C C . PHE A 1 98 ? 8.574 7.089 -16.715 1.00 88.19 98 PHE A C 1
ATOM 746 O O . PHE A 1 98 ? 9.533 6.514 -17.233 1.00 88.19 98 PHE A O 1
ATOM 753 N N . LEU A 1 99 ? 7.730 6.468 -15.886 1.00 89.00 99 LEU A N 1
ATOM 754 C CA . LEU A 1 99 ? 7.888 5.087 -15.460 1.00 89.00 99 LEU A CA 1
ATOM 755 C C . LEU A 1 99 ? 6.558 4.345 -15.589 1.00 89.00 99 LEU A C 1
ATOM 757 O O . LEU A 1 99 ? 5.637 4.568 -14.812 1.00 89.00 99 LEU A O 1
ATOM 761 N N . ALA A 1 100 ? 6.469 3.476 -16.595 1.00 89.06 100 ALA A N 1
ATOM 762 C CA . ALA A 1 100 ? 5.267 2.702 -16.876 1.00 89.06 100 ALA A CA 1
ATOM 763 C C . ALA A 1 100 ? 5.238 1.403 -16.069 1.00 89.06 100 ALA A C 1
ATOM 765 O O . ALA A 1 100 ? 6.234 0.686 -16.015 1.00 89.06 100 ALA A O 1
ATOM 766 N N . GLY A 1 101 ? 4.076 1.063 -15.527 1.00 90.19 101 GLY A N 1
ATOM 767 C CA . GLY A 1 101 ? 3.849 -0.159 -14.766 1.00 90.19 101 GLY A CA 1
ATOM 768 C C . GLY A 1 101 ? 2.904 0.089 -13.604 1.00 90.19 101 GLY A C 1
ATOM 769 O O . GLY A 1 101 ? 2.444 1.210 -13.389 1.00 90.19 101 GLY A O 1
ATOM 770 N N . GLU A 1 102 ? 2.640 -0.964 -12.849 1.00 93.06 102 GLU A N 1
ATOM 771 C CA . GLU A 1 102 ? 1.720 -0.938 -11.720 1.00 93.06 102 GLU A CA 1
ATOM 772 C C . GLU A 1 102 ? 2.431 -1.368 -10.444 1.00 93.06 102 GLU A C 1
ATOM 774 O O . GLU A 1 102 ? 3.351 -2.190 -10.452 1.00 93.06 102 GLU A O 1
ATOM 779 N N . CYS A 1 103 ? 2.009 -0.798 -9.322 1.00 95.44 103 CYS A N 1
ATOM 780 C CA . CYS A 1 103 ? 2.445 -1.249 -8.017 1.00 95.44 103 CYS A CA 1
ATOM 781 C C . CYS A 1 103 ? 1.336 -2.082 -7.384 1.00 95.44 103 CYS A C 1
ATOM 783 O O . CYS A 1 103 ? 0.226 -1.591 -7.192 1.00 95.44 103 CYS A O 1
ATOM 785 N N . ILE A 1 104 ? 1.636 -3.333 -7.048 1.00 97.38 104 ILE A N 1
ATOM 786 C CA . ILE A 1 104 ? 0.700 -4.205 -6.347 1.00 97.38 104 ILE A CA 1
ATOM 787 C C . ILE A 1 104 ? 1.099 -4.260 -4.877 1.00 97.38 104 ILE A C 1
ATOM 789 O O . ILE A 1 104 ? 2.155 -4.794 -4.531 1.00 97.38 104 ILE A O 1
ATOM 793 N N . CYS A 1 105 ? 0.248 -3.720 -4.011 1.00 96.81 105 CYS A N 1
ATOM 794 C CA . CYS A 1 105 ? 0.399 -3.776 -2.562 1.00 96.81 105 CYS A CA 1
ATOM 795 C C . CYS A 1 105 ? -0.396 -4.957 -2.002 1.00 96.81 105 CYS A C 1
ATOM 797 O O . CYS A 1 105 ? -1.567 -5.125 -2.330 1.00 96.81 105 CYS A O 1
ATOM 799 N N . VAL A 1 106 ? 0.210 -5.745 -1.117 1.00 97.50 106 VAL A N 1
ATOM 800 C CA . VAL A 1 106 ? -0.472 -6.795 -0.354 1.00 97.50 106 VAL A CA 1
ATOM 801 C C . VAL A 1 106 ? -0.764 -6.250 1.035 1.00 97.50 106 VAL A C 1
ATOM 803 O O . VAL A 1 106 ? 0.162 -5.949 1.793 1.00 97.50 106 VAL A O 1
ATOM 806 N N . ALA A 1 107 ? -2.042 -6.111 1.371 1.00 95.50 107 ALA A N 1
ATOM 807 C CA . ALA A 1 107 ? -2.473 -5.457 2.597 1.00 95.50 107 ALA A CA 1
ATOM 808 C C . ALA A 1 107 ? -3.618 -6.189 3.291 1.00 95.50 107 ALA A C 1
ATOM 810 O O . ALA A 1 107 ? -4.476 -6.802 2.660 1.00 95.50 107 ALA A O 1
ATOM 811 N N . ASP A 1 108 ? -3.657 -6.054 4.606 1.00 94.69 108 ASP A N 1
ATOM 812 C CA . ASP A 1 108 ? -4.821 -6.412 5.399 1.00 94.69 108 ASP A CA 1
ATOM 813 C C . ASP A 1 108 ? -5.795 -5.232 5.421 1.00 94.69 108 ASP A C 1
ATOM 815 O O . ASP A 1 108 ? -5.389 -4.098 5.676 1.00 94.69 108 ASP A O 1
ATOM 819 N N . GLU A 1 109 ? -7.074 -5.491 5.149 1.00 93.12 109 GLU A N 1
ATOM 820 C CA . GLU A 1 109 ? -8.135 -4.477 5.208 1.00 93.12 109 GLU A CA 1
ATOM 821 C C . GLU A 1 109 ? -8.759 -4.487 6.601 1.00 93.12 109 GLU A C 1
ATOM 823 O O . GLU A 1 109 ? -9.141 -5.542 7.114 1.00 93.12 109 GLU A O 1
ATOM 828 N N . TYR A 1 110 ? -8.909 -3.308 7.190 1.00 90.50 110 TYR A N 1
ATOM 829 C CA . TYR A 1 110 ? -9.561 -3.083 8.470 1.00 90.50 110 TYR A CA 1
ATOM 830 C C . TYR A 1 110 ? -10.670 -2.051 8.320 1.00 90.50 110 TYR A C 1
ATOM 832 O O . TYR A 1 110 ? -10.587 -1.142 7.499 1.00 90.50 110 TYR A O 1
ATOM 840 N N . ILE A 1 111 ? -11.686 -2.166 9.166 1.00 88.38 111 ILE A N 1
ATOM 841 C CA . ILE A 1 111 ? -12.607 -1.072 9.457 1.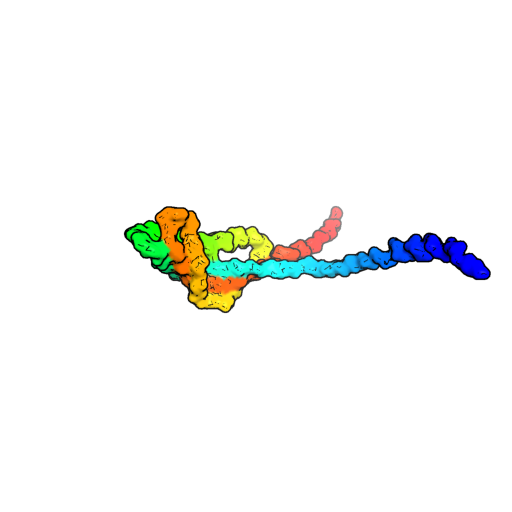00 88.38 111 ILE A CA 1
ATOM 842 C C . ILE A 1 111 ? -12.264 -0.537 10.842 1.00 88.38 111 ILE A C 1
ATOM 844 O O . ILE A 1 111 ? -12.208 -1.302 11.812 1.00 88.38 111 ILE A O 1
ATOM 848 N N . VAL A 1 112 ? -12.042 0.769 10.930 1.00 83.12 112 VAL A N 1
ATOM 849 C CA . VAL A 1 112 ? -11.899 1.498 12.187 1.00 83.12 112 VAL A CA 1
ATOM 850 C C . VAL A 1 112 ? -13.268 1.997 12.612 1.00 83.12 112 VAL A C 1
ATOM 852 O O . VAL A 1 112 ? -14.020 2.554 11.816 1.00 83.12 112 VAL A O 1
ATOM 855 N N . LYS A 1 113 ? -13.587 1.774 13.886 1.00 79.69 113 LYS A N 1
ATOM 856 C CA . LYS A 1 113 ? -14.710 2.412 14.567 1.00 79.69 113 LYS A CA 1
ATOM 857 C C . LYS A 1 113 ? -14.173 3.247 15.717 1.00 79.69 113 LYS A C 1
ATOM 859 O O . LYS A 1 113 ? -13.489 2.706 16.596 1.00 79.69 113 LYS A O 1
ATOM 864 N N . VAL A 1 114 ? -14.498 4.534 15.723 1.00 73.06 114 VAL A N 1
ATOM 865 C CA . VAL A 1 114 ? -14.277 5.401 16.880 1.00 73.06 114 VAL A CA 1
ATOM 866 C C . VAL A 1 114 ? -15.387 5.099 17.879 1.00 73.06 114 VAL A C 1
ATOM 868 O O . VAL A 1 114 ? -16.563 5.256 17.572 1.00 73.06 114 VAL A O 1
ATOM 871 N N . ASN A 1 115 ? -15.039 4.591 19.063 1.00 66.62 115 ASN A N 1
ATOM 872 C CA . ASN A 1 115 ? -16.019 4.476 20.136 1.00 66.62 115 ASN A CA 1
ATOM 873 C C . ASN A 1 115 ? -15.934 5.739 20.992 1.00 66.62 115 ASN A C 1
ATOM 875 O O . ASN A 1 115 ? -14.844 6.113 21.442 1.00 66.62 115 ASN A O 1
ATOM 879 N N . GLU A 1 116 ? -17.084 6.324 21.315 1.00 58.72 116 GLU A N 1
ATOM 880 C CA . GLU A 1 116 ? -17.221 7.358 22.344 1.00 58.72 116 GLU A CA 1
ATOM 881 C C . GLU A 1 116 ? -16.995 6.760 23.745 1.00 58.72 116 GLU A C 1
ATOM 883 O O . GLU A 1 116 ? -17.887 6.686 24.586 1.00 58.72 116 GLU A O 1
ATOM 888 N N . LEU A 1 117 ? -15.791 6.258 24.020 1.00 52.75 117 LEU A N 1
ATOM 889 C CA . LEU A 1 117 ? -15.510 5.597 25.294 1.00 52.75 117 LEU A CA 1
ATOM 890 C C . LEU A 1 117 ? -15.321 6.579 26.459 1.00 52.75 117 LEU A C 1
ATOM 892 O O . LEU A 1 117 ? -15.257 6.127 27.598 1.00 52.75 117 LEU A O 1
ATOM 896 N N . TYR A 1 118 ? -15.302 7.899 26.231 1.00 48.81 118 TYR A N 1
ATOM 897 C CA . TYR A 1 118 ? -15.150 8.881 27.310 1.00 48.81 118 TYR A CA 1
ATOM 898 C C . TYR A 1 118 ? -15.845 10.227 27.052 1.00 48.81 118 TYR A C 1
ATOM 900 O O . TYR A 1 118 ? -15.200 11.199 26.683 1.00 48.81 118 TYR A O 1
ATOM 908 N N . LEU A 1 119 ? -17.133 10.323 27.404 1.00 46.97 119 LEU A N 1
ATOM 909 C CA . LEU A 1 119 ? -17.758 11.574 27.879 1.00 46.97 119 LEU A CA 1
ATOM 910 C C . LEU A 1 119 ? -18.691 11.352 29.090 1.00 46.97 119 LEU A C 1
ATOM 912 O O . LEU A 1 119 ? -19.597 12.137 29.364 1.00 46.97 119 LEU A O 1
ATOM 916 N N . SER A 1 120 ? -18.449 10.312 29.898 1.00 46.41 120 SER A N 1
ATOM 917 C CA . SER A 1 120 ? -19.079 10.194 31.221 1.00 46.41 120 SER A CA 1
ATOM 918 C C . SER A 1 120 ? -18.264 10.933 32.288 1.00 46.41 120 SER A C 1
ATOM 920 O O . SER A 1 120 ? -17.708 10.326 33.200 1.00 46.41 120 SER A O 1
ATOM 922 N N . SER A 1 121 ? -18.223 12.262 32.210 1.00 48.28 121 SER A N 1
ATOM 923 C CA . SER A 1 121 ? -17.866 13.122 33.346 1.00 48.28 121 SER A CA 1
ATOM 924 C C . SER A 1 121 ? -19.059 13.987 33.758 1.00 48.28 121 SER A C 1
ATOM 926 O O . SER A 1 121 ? -18.964 15.197 33.948 1.00 48.28 121 SER A O 1
ATOM 928 N N . LYS A 1 122 ? -20.219 13.353 33.981 1.00 43.38 122 LYS A N 1
ATOM 929 C CA . LYS A 1 122 ? -21.224 13.927 34.886 1.00 43.38 122 LYS A CA 1
ATOM 930 C C . LYS A 1 122 ? -20.704 13.809 36.319 1.00 43.38 122 LYS A C 1
ATOM 932 O O . LYS A 1 122 ? -21.127 12.939 37.070 1.00 43.38 122 LYS A O 1
ATOM 937 N N . THR A 1 123 ? -19.799 14.701 36.703 1.00 41.81 123 THR A N 1
ATOM 938 C CA . THR A 1 123 ? -19.607 15.037 38.115 1.00 41.81 123 THR A CA 1
ATOM 939 C C . THR A 1 123 ? -20.787 15.930 38.507 1.00 41.81 123 THR A C 1
ATOM 941 O O . THR A 1 123 ? -20.863 17.058 38.011 1.00 41.81 123 THR A O 1
ATOM 944 N N . PRO A 1 124 ? -21.745 15.486 39.345 1.00 41.94 124 PRO A N 1
ATOM 945 C CA . PRO A 1 124 ? -22.726 16.406 39.895 1.00 41.94 124 PRO A CA 1
ATOM 946 C C . PRO A 1 124 ? -21.954 17.418 40.739 1.00 41.94 124 PRO A C 1
ATOM 948 O O . PRO A 1 124 ? -21.298 17.062 41.716 1.00 41.94 124 PRO A O 1
ATOM 951 N N . ARG A 1 125 ? -21.985 18.684 40.315 1.00 44.41 125 ARG A N 1
ATOM 952 C CA . ARG A 1 125 ? -21.447 19.805 41.082 1.00 44.41 125 ARG A CA 1
ATOM 953 C C . ARG A 1 125 ? -22.196 19.807 42.415 1.00 44.41 125 ARG A C 1
ATOM 955 O O . ARG A 1 125 ? -23.381 20.135 42.462 1.00 44.41 125 ARG A O 1
ATOM 962 N N . GLY A 1 126 ? -21.529 19.329 43.463 1.00 39.69 126 GLY A N 1
ATOM 963 C CA . GLY A 1 126 ? -22.050 19.356 44.820 1.00 39.69 126 GLY A CA 1
ATOM 964 C C . GLY A 1 126 ? -22.455 20.784 45.159 1.00 39.69 126 GLY A C 1
ATOM 965 O O . GLY A 1 126 ? -21.708 21.723 44.886 1.00 39.69 126 GLY A O 1
ATOM 966 N N . LYS A 1 127 ? -23.662 20.945 45.705 1.00 44.59 127 LYS A N 1
ATOM 967 C CA . LYS A 1 127 ? -24.078 22.194 46.338 1.00 44.59 127 LYS A CA 1
ATOM 968 C C . LYS A 1 127 ? -23.070 22.510 47.437 1.00 44.59 127 LYS A C 1
ATOM 970 O O . LYS A 1 127 ? -22.945 21.749 48.394 1.00 44.59 127 LYS A O 1
ATOM 975 N N . GLU A 1 128 ? -22.373 23.622 47.283 1.00 40.25 128 GLU A N 1
ATOM 976 C CA . GLU A 1 128 ? -21.606 24.236 48.352 1.00 40.25 128 GLU A CA 1
ATOM 977 C C . GLU A 1 128 ? -22.601 24.671 49.435 1.00 40.25 128 GLU A C 1
ATOM 979 O O . GLU A 1 128 ? -23.477 25.505 49.209 1.00 40.25 128 GLU A O 1
ATOM 984 N N . VAL A 1 129 ? -22.533 24.001 50.585 1.00 43.69 129 VAL A N 1
ATOM 985 C CA . VAL A 1 129 ? -23.166 24.436 51.827 1.00 43.69 129 VAL A CA 1
ATOM 986 C C . VAL A 1 129 ? -22.032 24.870 52.738 1.00 43.69 129 VAL A C 1
ATOM 988 O O . VAL A 1 129 ? -21.380 24.020 53.348 1.00 43.69 129 VAL A O 1
ATOM 991 N N . ARG A 1 130 ? -21.810 26.181 52.816 1.00 40.50 130 ARG A N 1
ATOM 992 C CA . ARG A 1 130 ? -21.506 26.905 54.053 1.00 40.50 130 ARG A CA 1
ATOM 993 C C . ARG A 1 130 ? -21.611 28.404 53.839 1.00 40.50 130 ARG A C 1
ATOM 995 O O . ARG A 1 130 ? -21.095 28.880 52.810 1.00 40.50 130 ARG A O 1
#

Secondary structure (DSSP, 8-state):
-------SSSGGGSTT--------PPS----EEEEEEEEEEEEEE-TT---HHHHHHHHHHHHHHHHHGGGG---SSEEEEEEEEEEEEEEE----TT--EEEEEEEEEEEEEEE---------------

Sequence (130 aa):
MKKLSLLILPILLSLLISAEATADAPAGQDETEKVFIVSGYRYEPGGDVKQTDVGQSLCGTRCNALSVDYLNYTEPGGWRMIKVADKRELTVDLNNPFLAGECICVADEYIVKVNELYLSSKTPRGKEVR

Foldseek 3Di:
DDDDDDPDPPPVVVPPPDPPPPPCDPPDPFDKDKAWDFDDKAWFFDDPDPPRVVRRVLLVVQLNVSHVVPVPPPDPADKDKDFDDAQDWDWDDSPDPVTGTIMITGTTMIIMTGDRHDPPPPPPPDPDDD

Radius of gyration: 29.74 Å; chains: 1; bounding box: 89×43×76 Å